Protein AF-A0A7S3CNX5-F1 (afdb_monomer)

Secondary structure (DSSP, 8-state):
-PPTTSTTS-SEEE-TT----TT--TTTT-S--PPEEE-TT---S--PPP---TT---S--PPP---TT----TTTT--S-----------SS------------

InterPro domains:
  IPR001580 Calreticulin/calnexin [PF00262] (35-103)
  IPR001580 Calreticulin/calnexin [PR00626] (13-35)
  IPR001580 Calreticulin/calnexin [PR00626] (51-70)
  IPR001580 Calreticulin/calnexin [PR00626] (84-104)
  IPR001580 Calreticulin/calnexin [PTHR11073] (2-105)
  IPR009033 Calreticulin/ca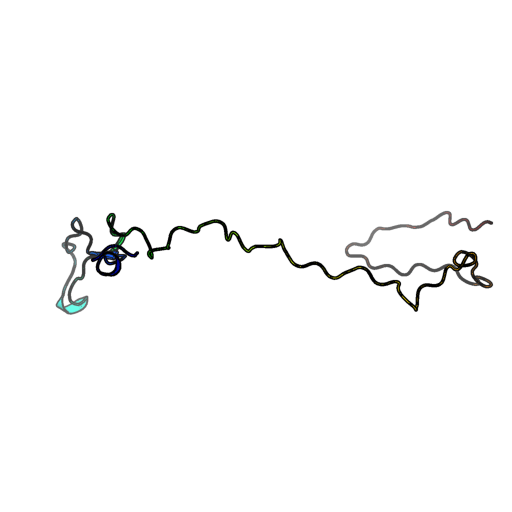lnexin, P domain superfamily [G3DSA:2.10.250.10] (1-88)
  IPR009033 Calreticulin/calnexin, P domain superfamily [SSF63887] (2-84)
  IPR018124 Calreticulin/calnexin, conserved site [PS00805] (13-25)

pLDDT: mean 91.57, std 3.02, range [81.31, 96.5]

Solvent-accessible surface area (backbone atoms only — not comparable to f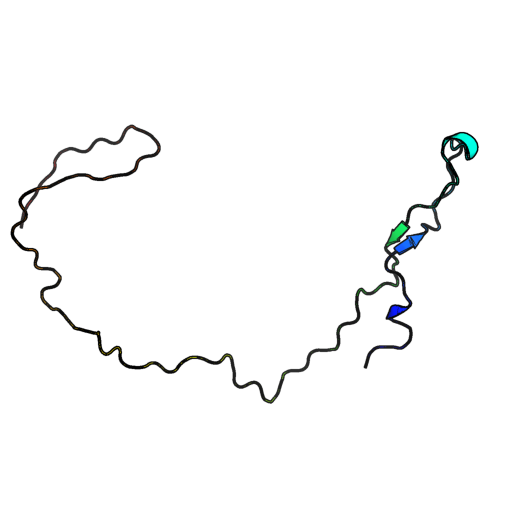ull-atom values): 8040 Å² total; per-residue (Å²): 131,84,67,85,70,62,83,74,49,54,63,56,38,64,37,88,86,59,70,86,61,92,88,65,46,54,89,85,76,39,84,86,74,59,61,73,34,80,29,89,82,39,81,67,83,90,72,80,85,85,70,86,62,90,83,64,84,69,82,90,74,82,81,92,68,87,64,89,85,71,76,90,64,93,56,78,85,66,72,77,92,81,89,80,88,84,89,85,83,88,79,94,70,89,84,88,83,88,79,91,88,81,86,81,136

Sequence (105 aa):
VKPEGYDDIPEQIPDPDASKPEDWDDEDDGEWEAPMIPNPEFKGEWKPKMISNPDFKGIWEAPDIPNPEFEDDPLIYKHDDLAYAAFELWQVKSGTIFDNILVTD

Organism: NCBI:txid1082188

Radius of gyration: 36.85 Å; Cα contacts (8 Å, |Δi|>4): 42; chains: 1; bounding box: 69×46×87 Å

Mean predicted aligned error: 11.88 Å

Nearest PDB structures (foldseek):
  7qpd-assembly1_C  TM=6.046E-01  e=2.100E-06  Homo sapiens
  1hhn-assembly1_A  TM=5.376E-01  e=1.875E-05  Rattus norvegicus
  6eny-assembly1_G  TM=5.433E-01  e=3.299E-05  Homo sapiens
  1k9c-assembly1_A  TM=5.958E-01  e=1.262E-04  Rattus norvegicus

Foldseek 3Di:
DDDPCLVVDDQWDFDPPDDDDPPDDCVVNNDDGGDIDGDPSNPDDDDDDDDPDPPPPDDDDDDDDDDPPDDDDPCPVPDDDDDDDDDDDDDDDDDDDDDDDDDDD

Structure (mmCIF, N/CA/C/O backbone):
data_AF-A0A7S3CNX5-F1
#
_entry.id   AF-A0A7S3CNX5-F1
#
loop_
_atom_site.group_PDB
_atom_site.id
_atom_site.type_symbol
_atom_site.label_atom_id
_atom_site.label_alt_id
_atom_site.label_comp_id
_atom_site.label_asym_id
_atom_site.label_entity_id
_atom_site.label_seq_id
_atom_site.pdbx_PDB_ins_code
_atom_site.Cartn_x
_atom_site.Cartn_y
_atom_site.Cartn_z
_atom_site.occupancy
_atom_site.B_iso_or_equiv
_atom_site.auth_seq_id
_atom_site.auth_comp_id
_atom_site.auth_asym_id
_atom_site.auth_atom_id
_atom_site.pdbx_PDB_model_num
ATOM 1 N N . VAL A 1 1 ? -33.775 -12.579 18.166 1.00 81.31 1 VAL A N 1
ATOM 2 C CA . VAL A 1 1 ? -34.597 -11.591 18.898 1.00 81.31 1 VAL A CA 1
ATOM 3 C C . VAL A 1 1 ? -33.744 -11.026 20.015 1.00 81.31 1 VAL A C 1
ATOM 5 O O . VAL A 1 1 ? -32.976 -11.791 20.596 1.00 81.31 1 VAL A O 1
ATOM 8 N N . LYS A 1 2 ? -33.799 -9.711 20.226 1.00 84.94 2 LYS A N 1
ATOM 9 C CA . LYS A 1 2 ? -33.064 -9.031 21.293 1.00 84.94 2 LYS A CA 1
ATOM 10 C C . LYS A 1 2 ? -33.685 -9.376 22.654 1.00 84.94 2 LYS A C 1
ATOM 12 O O . LYS A 1 2 ? -34.913 -9.414 22.716 1.00 84.94 2 LYS A O 1
ATOM 17 N N . PRO A 1 3 ? -32.894 -9.678 23.698 1.00 86.94 3 PRO A N 1
ATOM 18 C CA . PRO A 1 3 ? -33.432 -9.872 25.040 1.00 86.94 3 PRO A CA 1
ATOM 19 C C . PRO A 1 3 ? -34.117 -8.600 25.549 1.00 86.94 3 PRO A C 1
ATOM 21 O O . PRO A 1 3 ? -33.632 -7.497 25.300 1.00 86.94 3 PRO A O 1
ATOM 24 N N . GLU A 1 4 ? -35.227 -8.764 26.262 1.00 89.12 4 GLU A N 1
ATOM 25 C CA . GLU A 1 4 ? -35.877 -7.674 26.994 1.00 89.12 4 GLU A CA 1
ATOM 26 C C . GLU A 1 4 ? -34.915 -7.122 28.060 1.00 89.12 4 GLU A C 1
ATOM 28 O O . GLU A 1 4 ? -34.171 -7.892 28.671 1.00 89.12 4 GLU A O 1
ATOM 33 N N . GLY A 1 5 ? -34.870 -5.800 28.242 1.00 85.06 5 GLY A N 1
ATOM 34 C CA . GLY A 1 5 ? -33.995 -5.156 29.227 1.00 85.06 5 GLY A CA 1
ATOM 35 C C . GLY A 1 5 ? -32.525 -4.979 28.825 1.00 85.06 5 GLY A C 1
ATOM 36 O O . GLY A 1 5 ? -31.755 -4.417 29.593 1.00 85.06 5 GLY A O 1
ATOM 37 N N . TYR A 1 6 ? -32.097 -5.446 27.643 1.00 85.50 6 TYR A N 1
ATOM 38 C CA . TYR A 1 6 ? -30.682 -5.381 27.240 1.00 85.50 6 TYR A CA 1
ATOM 39 C C . TYR A 1 6 ? -30.183 -3.939 27.023 1.00 85.50 6 TYR A C 1
ATOM 41 O O . TYR A 1 6 ? -29.034 -3.639 27.332 1.00 85.50 6 TYR A O 1
ATOM 49 N N . ASP A 1 7 ? -31.038 -3.059 26.490 1.00 86.38 7 ASP A N 1
ATOM 50 C CA . ASP A 1 7 ? -30.704 -1.641 26.251 1.00 86.38 7 ASP A CA 1
ATOM 51 C C . ASP A 1 7 ? -30.797 -0.773 27.501 1.00 86.38 7 ASP A C 1
ATOM 53 O O . ASP A 1 7 ? -30.290 0.345 27.510 1.00 86.38 7 ASP A O 1
ATOM 57 N N . ASP A 1 8 ? -31.430 -1.289 28.551 1.00 89.94 8 ASP A N 1
ATOM 58 C CA . ASP A 1 8 ? -31.650 -0.548 29.788 1.00 89.94 8 ASP A CA 1
ATOM 59 C C . ASP A 1 8 ? -30.420 -0.608 30.713 1.00 89.94 8 ASP A C 1
ATOM 61 O O . ASP A 1 8 ? -30.390 0.050 31.752 1.00 89.94 8 ASP A O 1
ATOM 65 N N . ILE A 1 9 ? -29.392 -1.388 30.349 1.00 90.12 9 ILE A N 1
ATOM 66 C CA . ILE A 1 9 ? -28.130 -1.491 31.086 1.00 90.12 9 ILE A CA 1
ATOM 67 C C . ILE A 1 9 ? -27.201 -0.353 30.627 1.00 90.12 9 ILE A C 1
ATOM 69 O O . ILE A 1 9 ? -26.741 -0.380 29.483 1.00 90.12 9 ILE A O 1
ATOM 73 N N . PRO A 1 10 ? -26.880 0.633 31.487 1.00 91.38 10 PRO A N 1
ATOM 74 C CA . PRO A 1 10 ? -26.003 1.738 31.115 1.00 91.38 10 PRO A CA 1
ATOM 75 C C . PRO A 1 10 ? -24.554 1.264 30.961 1.00 91.38 10 PRO A C 1
ATOM 77 O O . PRO A 1 10 ? -24.111 0.371 31.683 1.00 91.38 10 PRO A O 1
ATOM 80 N N . GLU A 1 11 ? -23.800 1.894 30.056 1.00 91.44 11 GLU A N 1
ATOM 81 C CA . GLU A 1 11 ? -22.376 1.598 29.821 1.00 91.44 11 GLU A CA 1
ATOM 82 C C . GLU A 1 11 ? -21.496 1.929 31.029 1.00 91.44 11 GLU A C 1
ATOM 84 O O . GLU A 1 11 ? -20.520 1.231 31.312 1.00 91.44 11 GLU A O 1
ATOM 89 N N . GLN A 1 12 ? -21.864 2.978 31.760 1.00 93.19 12 GLN A N 1
ATOM 90 C CA . GLN A 1 12 ? -21.150 3.428 32.942 1.00 93.19 12 GLN A CA 1
ATOM 91 C C . GLN A 1 12 ? -22.110 3.555 34.123 1.00 93.19 12 GLN A C 1
ATOM 93 O O . GLN A 1 12 ? -23.267 3.946 33.960 1.00 93.19 12 GLN A O 1
ATOM 98 N N . ILE A 1 13 ? -21.614 3.237 35.311 1.00 92.12 13 ILE A N 1
ATOM 99 C CA . ILE A 1 13 ? -22.301 3.417 36.592 1.00 92.12 13 ILE A CA 1
ATOM 100 C C . ILE A 1 13 ? -21.408 4.258 37.511 1.00 92.12 13 ILE A C 1
ATOM 102 O O . ILE A 1 13 ? -20.188 4.188 37.364 1.00 92.12 13 ILE A O 1
ATOM 106 N N . PRO A 1 14 ? -21.963 5.049 38.444 1.00 92.88 14 PRO A N 1
ATOM 107 C CA . PRO A 1 14 ? -21.155 5.715 39.462 1.00 92.88 14 PRO A CA 1
ATOM 108 C C . PRO A 1 14 ? -20.340 4.686 40.249 1.00 92.88 14 PRO A C 1
ATOM 110 O O . PRO A 1 14 ? -20.865 3.622 40.587 1.00 92.88 14 PRO A O 1
ATOM 113 N N . ASP A 1 15 ? -19.074 4.992 40.522 1.00 92.50 15 ASP A N 1
ATOM 114 C CA . ASP A 1 15 ? -18.194 4.126 41.302 1.00 92.50 15 ASP A CA 1
ATOM 115 C C . ASP A 1 15 ? -18.761 3.931 42.720 1.00 92.50 15 ASP A C 1
ATOM 117 O O . ASP A 1 15 ? -18.837 4.902 43.479 1.00 92.50 15 ASP A O 1
ATOM 121 N N . PRO A 1 16 ? -19.182 2.708 43.099 1.00 89.75 16 PRO A N 1
ATOM 122 C CA . PRO A 1 16 ? -19.750 2.453 44.418 1.00 89.75 16 PRO A CA 1
ATOM 123 C C . PRO A 1 16 ? -18.712 2.563 45.543 1.00 89.75 16 PRO A C 1
ATOM 125 O O . PRO A 1 16 ? -19.103 2.711 46.701 1.00 89.75 16 PRO A O 1
ATOM 128 N N . ASP A 1 17 ? -17.419 2.484 45.213 1.00 89.69 17 ASP A N 1
ATOM 129 C CA . ASP A 1 17 ? -16.314 2.562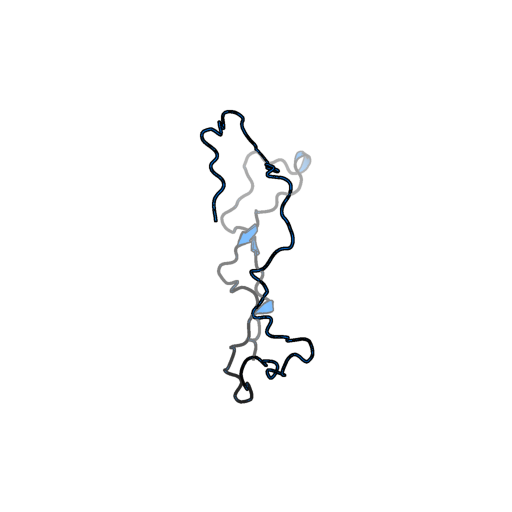 46.167 1.00 89.69 17 ASP A CA 1
ATOM 130 C C . ASP A 1 17 ? -15.748 3.989 46.288 1.00 89.69 17 ASP A C 1
ATOM 132 O O . ASP A 1 17 ? -14.945 4.266 47.184 1.00 89.69 17 ASP A O 1
ATOM 136 N N . ALA A 1 18 ? -16.169 4.918 45.422 1.00 90.81 18 ALA A N 1
ATOM 137 C CA . ALA A 1 18 ? -15.752 6.309 45.505 1.00 90.81 18 ALA A CA 1
ATOM 138 C C . ALA A 1 18 ? -16.538 7.061 46.586 1.00 90.81 18 ALA A C 1
ATOM 140 O O . ALA A 1 18 ? -17.768 7.106 46.593 1.00 90.81 18 ALA A O 1
ATOM 141 N N . SER A 1 19 ? -15.808 7.728 47.475 1.00 90.75 19 SER A N 1
ATOM 142 C CA . SER A 1 19 ? -16.354 8.650 48.467 1.00 90.75 19 SER A CA 1
ATOM 143 C C . SER A 1 19 ? -15.806 10.054 48.250 1.00 90.75 19 SER A C 1
ATOM 145 O O . SER A 1 19 ? -14.655 10.213 47.835 1.00 90.75 19 SER A O 1
ATOM 147 N N . LYS A 1 20 ? -16.603 11.067 48.602 1.00 90.81 20 LYS A N 1
ATOM 148 C CA . LYS A 1 20 ? -16.176 12.467 48.603 1.00 90.81 20 LYS A CA 1
ATOM 149 C C . LYS A 1 20 ? -14.862 12.635 49.397 1.00 90.81 20 LYS A C 1
ATOM 151 O O . LYS A 1 20 ? -14.806 12.169 50.538 1.00 90.81 20 LYS A O 1
ATOM 156 N N . PRO A 1 21 ? -13.815 13.260 48.823 1.00 92.75 21 PRO A N 1
ATOM 157 C CA . PRO A 1 21 ? -12.561 13.521 49.529 1.00 92.75 21 PRO A CA 1
ATOM 158 C C . PRO A 1 21 ? -12.753 14.413 50.763 1.00 92.75 21 PRO A C 1
ATOM 160 O O . PRO A 1 21 ? -13.619 15.284 50.767 1.00 92.75 21 PRO A O 1
ATOM 163 N N . GLU A 1 22 ? -11.912 14.230 51.786 1.00 90.25 22 GLU A N 1
ATOM 164 C CA . GLU A 1 22 ? -11.972 15.024 53.027 1.00 90.25 22 GLU A CA 1
ATOM 165 C C . GLU A 1 22 ? -11.689 16.521 52.799 1.00 90.25 22 GLU A C 1
ATOM 167 O O . GLU A 1 22 ? -12.239 17.354 53.514 1.00 90.25 22 GLU A O 1
ATOM 172 N N . ASP A 1 23 ? -10.887 16.856 51.783 1.00 91.69 23 ASP A N 1
ATOM 173 C CA . ASP A 1 23 ? -10.495 18.231 51.438 1.00 91.69 23 ASP A CA 1
ATOM 174 C C . ASP A 1 23 ? -11.437 18.914 50.415 1.00 91.69 23 ASP A C 1
ATOM 176 O O . ASP A 1 23 ? -11.088 19.967 49.891 1.00 91.69 23 ASP A O 1
ATOM 180 N N . TRP A 1 24 ? -12.595 18.327 50.078 1.00 91.31 24 TRP A N 1
ATOM 1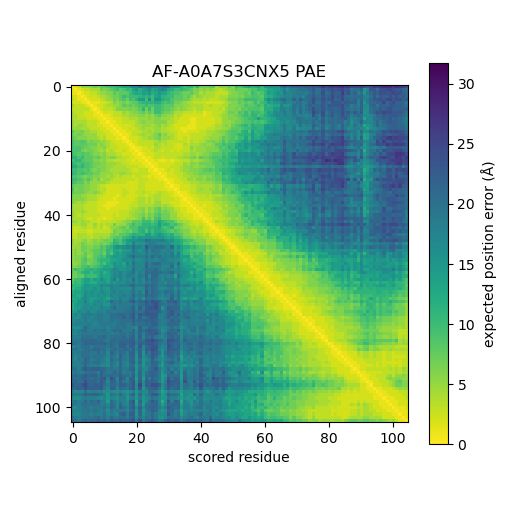81 C CA . TRP A 1 24 ? -13.519 18.888 49.076 1.00 91.31 24 TRP A CA 1
ATOM 182 C C . TRP A 1 24 ? -14.520 19.881 49.680 1.00 91.31 24 TRP A C 1
ATOM 184 O O . TRP A 1 24 ? -15.294 19.511 50.572 1.00 91.31 24 TRP A O 1
ATOM 194 N N . ASP A 1 25 ? -14.598 21.090 49.121 1.00 91.94 25 ASP A N 1
ATOM 195 C CA . ASP A 1 25 ? -15.517 22.145 49.558 1.00 91.94 25 ASP A CA 1
ATOM 196 C C . ASP A 1 25 ? -16.654 22.349 48.538 1.00 91.94 25 ASP A C 1
ATOM 198 O O . ASP A 1 25 ? -16.414 22.757 47.410 1.00 91.94 25 ASP A O 1
ATOM 202 N N . ASP A 1 26 ? -17.914 22.080 48.907 1.00 91.88 26 ASP A N 1
ATOM 203 C CA . ASP A 1 26 ? -19.033 22.226 47.955 1.00 91.88 26 ASP A CA 1
ATOM 204 C C . ASP A 1 26 ? -19.333 23.695 47.595 1.00 91.88 26 ASP A C 1
ATOM 206 O O . ASP A 1 26 ? -19.960 23.947 46.564 1.00 91.88 26 ASP A O 1
ATOM 210 N N . GLU A 1 27 ? -18.916 24.666 48.424 1.00 90.25 27 GLU A N 1
ATOM 211 C CA . GLU A 1 27 ? -19.111 26.095 48.142 1.00 90.25 27 GLU A CA 1
ATOM 212 C C . GLU A 1 27 ? -18.088 26.620 47.119 1.00 90.25 27 GLU A C 1
ATOM 214 O O . GLU A 1 27 ? -18.455 27.427 46.259 1.00 90.25 27 GLU A O 1
ATOM 219 N N . ASP A 1 28 ? -16.843 26.129 47.178 1.00 89.94 28 ASP A N 1
ATOM 220 C CA . ASP A 1 28 ? -15.736 26.556 46.309 1.00 89.94 28 ASP A CA 1
ATOM 221 C C . ASP A 1 28 ? -15.525 25.631 45.082 1.00 89.94 28 ASP A C 1
ATOM 223 O O . ASP A 1 28 ? -15.240 26.129 43.988 1.00 89.94 28 ASP A O 1
ATOM 227 N N . ASP A 1 29 ? -15.708 24.308 45.221 1.00 89.25 29 ASP A N 1
ATOM 228 C CA . ASP A 1 29 ? -15.494 23.287 44.173 1.00 89.25 29 ASP A CA 1
ATOM 229 C C . ASP A 1 29 ? -16.800 22.781 43.512 1.00 89.25 29 ASP A C 1
ATOM 231 O O . ASP A 1 29 ? -16.758 22.164 42.442 1.00 89.25 29 ASP A O 1
ATOM 235 N N . GLY A 1 30 ? -17.966 23.066 44.110 1.00 91.50 30 GLY A N 1
ATOM 236 C CA . GLY A 1 30 ? -19.289 22.605 43.659 1.00 91.50 30 GLY A CA 1
ATOM 237 C C . GLY A 1 30 ? -19.709 21.237 44.223 1.00 91.50 30 GLY A C 1
ATOM 238 O O . GLY A 1 30 ? -18.940 20.576 44.918 1.00 91.50 30 GLY A O 1
ATOM 239 N N . GLU A 1 31 ? -20.943 20.795 43.934 1.00 91.94 31 GLU A N 1
ATOM 240 C CA . GLU A 1 31 ? -21.447 19.496 44.415 1.00 91.94 31 GLU A CA 1
ATOM 241 C C . GLU A 1 31 ? -20.586 18.340 43.887 1.00 91.94 31 GLU A C 1
ATOM 243 O O . GLU A 1 31 ? -20.397 18.179 42.680 1.00 91.94 31 GLU A O 1
ATOM 248 N N . TRP A 1 32 ? -20.063 17.523 44.804 1.00 91.19 32 TRP A N 1
ATOM 249 C CA . TRP A 1 32 ? -19.255 16.365 44.435 1.00 91.19 32 TRP A CA 1
ATOM 250 C C . TRP A 1 32 ? -20.091 15.273 43.750 1.00 91.19 32 TRP A C 1
ATOM 252 O O . TRP A 1 32 ? -21.075 14.781 44.308 1.00 91.19 32 TRP A O 1
ATOM 262 N N . GLU A 1 33 ? -19.630 14.818 42.584 1.00 89.69 33 GLU A N 1
ATOM 263 C CA . GLU A 1 33 ? -20.176 13.666 41.865 1.00 89.69 33 GLU A CA 1
ATOM 264 C C . GLU A 1 33 ? -19.147 12.527 41.826 1.00 89.69 33 GLU A C 1
ATOM 266 O O . GLU A 1 33 ? -17.962 12.739 41.546 1.00 89.69 33 GLU A O 1
ATOM 271 N N . ALA A 1 34 ? -19.595 11.298 42.093 1.00 91.50 34 ALA A N 1
ATOM 272 C CA . ALA A 1 34 ? -18.731 10.126 42.013 1.00 91.50 34 ALA A CA 1
ATOM 273 C C . ALA A 1 34 ? -18.249 9.899 40.565 1.00 91.50 34 ALA A C 1
ATOM 275 O O . ALA A 1 34 ? -19.039 10.036 39.626 1.00 91.50 34 ALA A O 1
ATOM 276 N N . PRO A 1 35 ? -16.978 9.508 40.357 1.00 92.06 35 PRO A N 1
ATOM 277 C CA . PRO A 1 35 ? -16.487 9.162 39.033 1.00 92.06 35 PRO A CA 1
ATOM 278 C C . PRO A 1 35 ? -17.288 7.991 38.453 1.00 92.06 35 PRO A C 1
ATOM 280 O O . PRO A 1 35 ? -17.659 7.052 39.154 1.00 92.06 35 PRO A O 1
ATOM 283 N N . MET A 1 36 ? -17.544 8.039 37.150 1.00 93.94 36 MET A N 1
ATOM 284 C CA . MET A 1 36 ? -18.239 6.971 36.436 1.00 93.94 36 MET A CA 1
ATOM 285 C C . MET A 1 36 ? -17.254 5.850 36.076 1.00 93.94 36 MET A C 1
ATOM 287 O O . MET A 1 36 ? -16.194 6.110 35.503 1.00 93.94 36 MET A O 1
ATOM 291 N N . ILE A 1 37 ? -17.607 4.600 36.376 1.00 93.56 37 ILE A N 1
ATOM 292 C CA . ILE A 1 37 ? -16.832 3.397 36.042 1.00 93.56 37 ILE A CA 1
ATOM 293 C C . ILE A 1 37 ? -17.571 2.523 35.021 1.00 93.56 37 ILE A C 1
ATOM 295 O O . ILE A 1 37 ? -18.804 2.561 34.955 1.00 93.56 37 ILE A O 1
ATOM 299 N N . PRO A 1 38 ? -16.855 1.704 34.225 1.00 94.31 38 PRO A N 1
ATOM 300 C CA . PRO A 1 38 ? -17.487 0.753 33.317 1.00 94.31 38 PRO A CA 1
ATOM 301 C C . PRO A 1 38 ? -18.408 -0.210 34.072 1.00 94.31 38 PRO A C 1
ATOM 303 O O . PRO A 1 38 ? -17.983 -0.859 35.027 1.00 94.31 38 PRO A O 1
ATOM 306 N N . ASN A 1 39 ? -19.658 -0.330 33.625 1.00 91.81 39 ASN A N 1
ATOM 307 C CA . ASN A 1 39 ? -20.627 -1.243 34.216 1.00 91.81 39 ASN A CA 1
ATOM 308 C C . ASN A 1 39 ? -20.289 -2.703 33.847 1.00 91.81 39 ASN A C 1
ATOM 310 O O . ASN A 1 39 ? -20.362 -3.050 32.666 1.00 91.81 39 ASN A O 1
ATOM 314 N N . PRO A 1 40 ? -19.988 -3.593 34.813 1.00 90.50 40 PRO A N 1
ATOM 315 C CA . PRO A 1 40 ? -19.673 -4.997 34.532 1.00 90.50 40 PRO A CA 1
ATOM 316 C C . PRO A 1 40 ? -20.801 -5.768 33.827 1.00 90.50 40 PRO A C 1
ATOM 318 O O . PRO A 1 40 ? -20.540 -6.749 33.129 1.00 90.50 40 PRO A O 1
ATOM 321 N N . GLU A 1 41 ? -22.052 -5.328 33.992 1.00 88.00 41 GLU A N 1
ATOM 322 C CA . GLU A 1 41 ? -23.224 -5.937 33.355 1.00 88.00 41 GLU A CA 1
ATOM 323 C C . GLU A 1 41 ? -23.446 -5.450 31.916 1.00 88.00 41 GLU A C 1
ATOM 325 O O . GLU A 1 41 ? -24.199 -6.076 31.161 1.00 88.00 41 GLU A O 1
ATOM 330 N N . PHE A 1 42 ? -22.787 -4.361 31.501 1.00 90.25 42 PHE A N 1
ATOM 331 C CA . PHE A 1 42 ? -22.893 -3.847 30.143 1.00 90.25 42 PHE A CA 1
ATOM 332 C C . PHE A 1 42 ? -22.111 -4.733 29.172 1.00 90.25 42 PHE A C 1
ATOM 334 O O . PHE A 1 42 ? -20.883 -4.778 29.159 1.00 90.25 42 PHE A O 1
ATOM 341 N N . LYS A 1 43 ? -22.840 -5.443 28.310 1.00 86.56 43 LYS A N 1
ATOM 342 C CA . LYS A 1 43 ? -22.270 -6.397 27.341 1.00 86.56 43 LYS A CA 1
ATOM 343 C C . LYS A 1 43 ? -22.008 -5.771 25.965 1.00 86.56 43 LYS A C 1
ATOM 345 O O . LYS A 1 43 ? -21.839 -6.497 24.985 1.00 86.56 43 LYS A O 1
ATOM 350 N N . GLY A 1 44 ? -21.970 -4.437 25.891 1.00 86.56 44 GLY A N 1
ATOM 351 C CA . GLY A 1 44 ? -21.924 -3.684 24.637 1.00 86.56 44 GLY A CA 1
ATOM 352 C C . GLY A 1 44 ? -23.250 -3.741 23.885 1.00 86.56 44 GLY A C 1
ATOM 353 O O . GLY A 1 44 ? -24.161 -4.463 24.279 1.00 86.56 44 GLY A O 1
ATOM 354 N N . GLU A 1 45 ? -23.366 -3.017 22.774 1.00 86.44 45 GLU A N 1
ATOM 355 C CA . GLU A 1 45 ? -24.577 -3.034 21.948 1.00 86.44 45 GLU A CA 1
ATOM 356 C C . GLU A 1 45 ? -24.954 -4.455 21.503 1.00 86.44 45 GLU A C 1
ATOM 358 O O . GLU A 1 45 ? -24.115 -5.238 21.043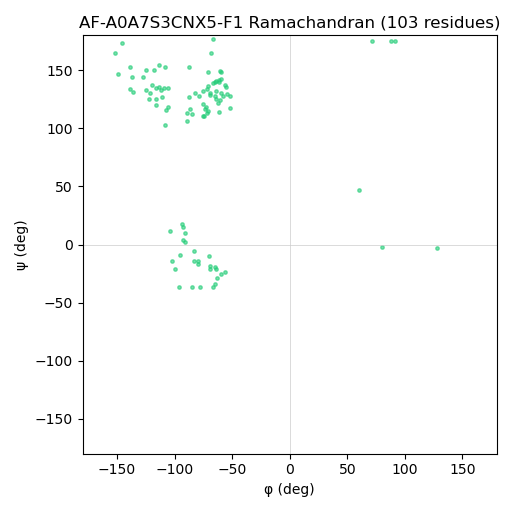 1.00 86.44 45 GLU A O 1
ATOM 363 N N . TRP A 1 46 ? -26.242 -4.794 21.601 1.00 87.38 46 TRP A N 1
ATOM 364 C CA . TRP A 1 46 ? -26.713 -6.108 21.180 1.00 87.38 46 TRP A CA 1
ATOM 365 C C . TRP A 1 46 ? -26.509 -6.294 19.678 1.00 87.38 46 TRP A C 1
ATOM 367 O O . TRP A 1 46 ? -27.043 -5.532 18.870 1.00 87.38 46 TRP A O 1
ATOM 377 N N . LYS A 1 47 ? -25.822 -7.373 19.297 1.00 84.62 47 LYS A N 1
ATOM 378 C CA . LYS A 1 47 ? -25.682 -7.781 17.897 1.00 84.62 47 LYS A CA 1
ATOM 379 C C . LYS A 1 47 ? -26.453 -9.081 17.656 1.00 84.62 47 LYS A C 1
ATOM 381 O O . LYS A 1 47 ? -26.247 -10.055 18.388 1.00 84.62 47 LYS A O 1
ATOM 386 N N . PRO A 1 48 ? -27.346 -9.139 16.649 1.00 86.44 48 PRO A N 1
ATOM 387 C CA . PRO A 1 48 ? -28.008 -10.384 16.287 1.00 86.44 48 PRO A CA 1
ATOM 388 C C . PRO A 1 48 ? -26.972 -11.436 15.881 1.00 86.44 48 PRO A C 1
ATOM 390 O O . PRO A 1 48 ? -25.939 -11.117 15.291 1.00 86.44 48 PRO A O 1
ATOM 393 N N . LYS A 1 49 ? -27.266 -12.712 16.150 1.00 85.50 49 LYS A N 1
AT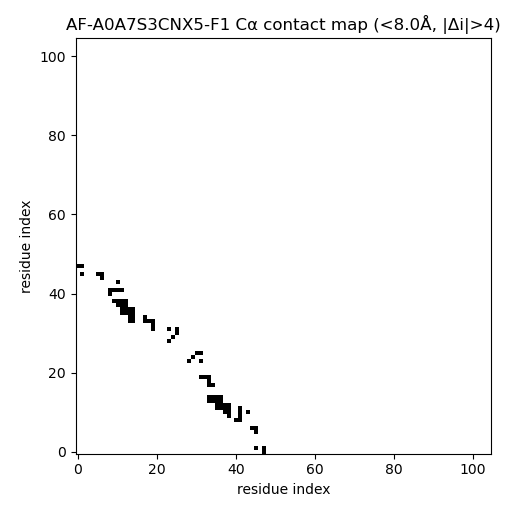OM 394 C CA . LYS A 1 49 ? -26.443 -13.812 15.637 1.00 85.50 49 LYS A CA 1
ATOM 395 C C . LYS A 1 49 ? -26.495 -13.794 14.113 1.00 85.50 49 LYS A C 1
ATOM 397 O O . LYS A 1 49 ? -27.575 -13.901 13.534 1.00 85.50 49 LYS A O 1
ATOM 402 N N . MET A 1 50 ? -25.333 -13.681 13.484 1.00 88.88 50 MET A N 1
ATOM 403 C CA . MET A 1 50 ? -25.221 -13.843 12.042 1.00 88.88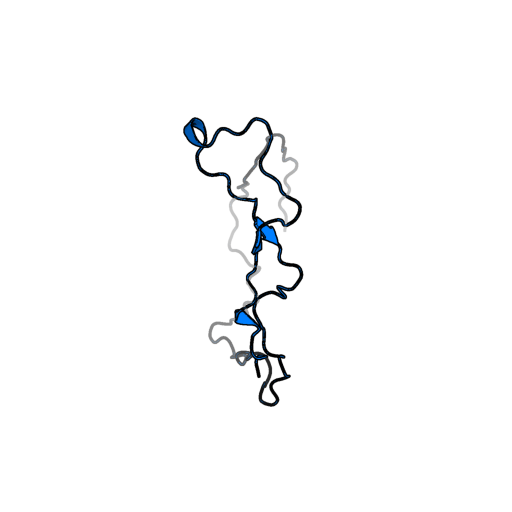 50 MET A CA 1
ATOM 404 C C . MET A 1 50 ? -25.395 -15.320 11.690 1.00 88.88 50 MET A C 1
ATOM 406 O O . MET A 1 50 ? -24.808 -16.193 12.328 1.00 88.88 50 MET A O 1
ATOM 410 N N . ILE A 1 51 ? -26.215 -15.588 10.679 1.00 87.19 51 ILE A N 1
ATOM 411 C CA . ILE A 1 51 ? -26.343 -16.903 10.050 1.00 87.19 51 ILE A CA 1
ATOM 412 C C . ILE A 1 51 ? -25.705 -16.836 8.667 1.00 87.19 51 ILE A C 1
ATOM 414 O O . ILE A 1 51 ? -25.661 -15.765 8.056 1.00 87.19 51 ILE A O 1
ATOM 418 N N . SER A 1 52 ? -25.207 -17.964 8.163 1.00 89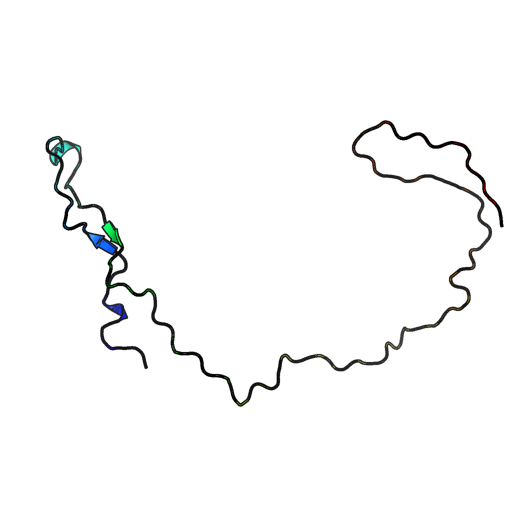.06 52 SER A N 1
ATOM 419 C CA . SER A 1 52 ? -24.818 -18.040 6.758 1.00 89.06 52 SER A CA 1
ATOM 420 C C . SER A 1 52 ? -26.043 -17.749 5.894 1.00 89.06 52 SER A C 1
ATOM 422 O O . SER A 1 52 ? -27.114 -18.313 6.115 1.00 89.06 52 SER A O 1
ATOM 424 N N . ASN A 1 53 ? -25.897 -16.843 4.927 1.00 91.31 53 ASN A N 1
ATOM 425 C CA . ASN A 1 53 ? -26.953 -16.567 3.964 1.00 91.31 53 ASN A CA 1
ATOM 426 C C . ASN A 1 53 ? -26.997 -17.723 2.941 1.00 91.31 53 ASN A C 1
ATOM 428 O O . ASN A 1 53 ? -26.053 -17.834 2.155 1.00 91.31 53 ASN A O 1
ATOM 432 N N . PRO A 1 54 ? -28.043 -18.575 2.930 1.00 93.31 54 PRO A N 1
ATOM 433 C CA . PRO A 1 54 ? -28.142 -19.693 1.988 1.00 93.31 54 PRO A CA 1
ATOM 434 C C . PRO A 1 54 ? -28.243 -19.234 0.526 1.00 93.31 54 PRO A C 1
ATOM 436 O O . PRO A 1 54 ? -27.898 -19.995 -0.372 1.00 93.31 54 PRO A O 1
ATOM 439 N N . ASP A 1 55 ? -28.654 -17.986 0.288 1.00 93.81 55 ASP A N 1
ATOM 440 C CA . ASP A 1 55 ? -28.758 -17.387 -1.042 1.00 93.81 55 ASP A CA 1
ATOM 441 C C . ASP A 1 55 ? -27.472 -16.657 -1.476 1.00 93.81 55 ASP A C 1
ATOM 443 O O . ASP A 1 55 ? -27.434 -16.054 -2.552 1.00 93.81 55 ASP A O 1
ATOM 447 N N . PHE A 1 56 ? -26.406 -16.670 -0.663 1.00 94.00 56 PHE A N 1
ATOM 448 C CA . PHE A 1 56 ? -25.136 -16.043 -1.028 1.00 94.00 56 PHE A CA 1
ATOM 449 C C . PHE A 1 56 ? -24.439 -16.838 -2.135 1.00 94.00 56 PHE A C 1
ATOM 451 O O . PHE A 1 56 ? -24.008 -17.970 -1.935 1.00 94.00 56 PHE A O 1
ATOM 458 N N . LYS A 1 57 ? -24.293 -16.218 -3.309 1.00 91.94 57 LYS A N 1
ATOM 459 C CA . LYS A 1 57 ? -23.700 -16.837 -4.507 1.00 91.94 57 LYS A CA 1
ATOM 460 C C . LYS A 1 57 ? -22.194 -16.583 -4.655 1.00 91.94 57 LYS A C 1
ATOM 462 O O . LYS A 1 57 ? -21.653 -16.801 -5.732 1.00 91.94 57 LYS A O 1
ATOM 467 N N . GLY A 1 58 ? -21.530 -16.130 -3.592 1.00 91.56 58 GLY A N 1
ATOM 468 C CA . GLY A 1 58 ? -20.159 -15.627 -3.650 1.00 91.56 58 GLY A CA 1
ATOM 469 C C . GLY A 1 58 ? -20.102 -14.120 -3.896 1.00 91.56 58 GLY A C 1
ATOM 470 O O . GLY A 1 58 ? -21.126 -13.457 -4.083 1.00 91.56 58 GLY A O 1
ATOM 471 N N . ILE A 1 59 ? -18.889 -13.573 -3.852 1.00 93.50 59 ILE A N 1
ATOM 472 C CA . ILE A 1 59 ? -18.642 -12.196 -4.280 1.00 93.50 59 ILE A CA 1
ATOM 473 C C . ILE A 1 59 ? -18.830 -12.178 -5.795 1.00 93.50 59 ILE A C 1
ATOM 475 O O . ILE A 1 59 ? -18.322 -13.050 -6.494 1.00 93.50 59 ILE A O 1
ATOM 479 N N . TRP A 1 60 ? -19.616 -11.229 -6.294 1.00 94.50 60 TRP A N 1
ATOM 480 C CA . TRP A 1 60 ? -19.786 -11.081 -7.731 1.00 94.50 60 TRP A CA 1
ATOM 481 C C . TRP A 1 60 ? -18.448 -10.700 -8.375 1.00 94.50 60 TRP A C 1
ATOM 483 O O . TRP A 1 60 ? -17.790 -9.767 -7.916 1.00 94.50 60 TRP A O 1
ATOM 493 N N . GLU A 1 61 ? -18.089 -11.392 -9.450 1.00 93.50 61 GLU A N 1
ATOM 494 C CA . GLU A 1 61 ? -16.941 -11.078 -10.296 1.00 93.50 61 GLU A CA 1
ATOM 495 C C . GLU A 1 61 ? -17.442 -10.795 -11.713 1.00 93.50 61 GLU A C 1
ATOM 497 O O . GLU A 1 61 ? -18.348 -11.469 -12.219 1.00 93.50 61 GLU A O 1
ATOM 502 N N . ALA A 1 62 ? -16.884 -9.758 -12.337 1.00 93.62 62 ALA A N 1
ATOM 503 C CA . ALA A 1 62 ? -17.203 -9.435 -13.718 1.00 93.62 62 ALA A CA 1
ATOM 504 C C . ALA A 1 62 ? -16.683 -10.556 -14.635 1.00 93.62 62 ALA A C 1
ATOM 506 O O . ALA A 1 62 ? -15.572 -11.036 -14.416 1.00 93.62 62 ALA A O 1
ATOM 507 N N . PRO A 1 63 ? -17.445 -10.976 -15.659 1.00 93.44 63 PRO A N 1
ATOM 508 C CA . PRO A 1 63 ? -16.926 -11.910 -16.644 1.00 93.44 63 PRO A CA 1
ATOM 509 C C . PRO A 1 63 ? -15.784 -11.258 -17.425 1.00 93.44 63 PRO A C 1
ATOM 511 O O . PRO A 1 63 ? -15.885 -10.092 -17.814 1.00 93.44 63 PRO A O 1
ATOM 514 N N . ASP A 1 64 ? -14.739 -12.029 -17.707 1.00 94.38 64 ASP A N 1
ATOM 515 C CA . ASP A 1 64 ? -13.675 -11.586 -18.599 1.00 94.38 64 ASP A CA 1
ATOM 516 C C . ASP A 1 64 ? -14.230 -11.397 -20.017 1.00 94.38 64 ASP A C 1
ATOM 518 O O . ASP A 1 64 ? -14.877 -12.283 -20.586 1.00 94.38 64 ASP A O 1
ATOM 522 N N . ILE A 1 65 ? -13.977 -10.224 -20.593 1.00 94.06 65 ILE A N 1
ATOM 523 C CA . ILE A 1 65 ? -14.337 -9.879 -21.969 1.00 94.06 65 ILE A CA 1
ATOM 524 C C . ILE A 1 65 ? -13.029 -9.646 -22.734 1.00 94.06 65 ILE A C 1
ATOM 526 O O . ILE A 1 65 ? -12.153 -8.953 -22.211 1.00 94.06 65 ILE A O 1
ATOM 530 N N . PRO A 1 66 ? -12.868 -10.189 -23.958 1.00 95.50 66 PRO A N 1
ATOM 531 C CA . PRO A 1 66 ? -11.699 -9.901 -24.780 1.00 95.50 66 PRO A CA 1
ATOM 532 C C . PRO A 1 66 ? -11.517 -8.392 -24.967 1.00 95.50 66 PRO A C 1
ATOM 534 O O . PRO A 1 66 ? -12.462 -7.703 -25.350 1.00 95.50 66 PRO A O 1
ATOM 537 N N . ASN A 1 67 ? -10.311 -7.885 -24.703 1.00 95.75 67 ASN A N 1
ATOM 538 C CA . ASN A 1 67 ? -9.994 -6.476 -24.907 1.00 95.75 67 ASN A CA 1
ATOM 539 C C . ASN A 1 67 ? -9.903 -6.183 -26.419 1.00 95.75 67 ASN A C 1
ATOM 541 O O . ASN A 1 67 ? -8.978 -6.693 -27.052 1.00 95.75 67 ASN A O 1
ATOM 545 N N . PRO A 1 68 ? -10.816 -5.383 -27.008 1.00 95.56 68 PRO A N 1
ATOM 546 C CA . PRO A 1 68 ? -10.774 -5.068 -28.437 1.00 95.56 68 PRO A CA 1
ATOM 547 C C . PRO A 1 68 ? -9.537 -4.251 -28.842 1.00 95.56 68 PRO A C 1
ATOM 549 O O . PRO A 1 68 ? -9.185 -4.258 -30.013 1.00 95.56 68 PRO A O 1
ATOM 552 N N . GLU A 1 69 ? -8.872 -3.598 -27.885 1.00 95.81 69 GLU A N 1
ATOM 553 C CA . GLU A 1 69 ? -7.652 -2.805 -28.095 1.00 95.81 69 GLU A CA 1
ATOM 554 C C . GLU A 1 69 ? -6.365 -3.623 -27.880 1.00 95.81 69 GLU A C 1
ATOM 556 O O . GLU A 1 69 ? -5.270 -3.066 -27.854 1.00 95.81 69 GLU A O 1
ATOM 561 N N . PHE A 1 70 ? -6.465 -4.934 -27.625 1.00 94.25 70 PHE A N 1
ATOM 562 C CA . PHE A 1 70 ? -5.273 -5.765 -27.487 1.00 94.25 70 PHE A CA 1
ATOM 563 C C . PHE A 1 70 ? -4.653 -6.031 -28.860 1.00 94.25 70 PHE A C 1
ATOM 565 O O . PHE A 1 70 ? -5.272 -6.662 -29.717 1.00 94.25 70 PHE A O 1
ATOM 572 N N . GLU A 1 71 ? -3.400 -5.622 -29.021 1.00 93.38 71 GLU A N 1
ATOM 573 C CA . GLU A 1 71 ? -2.577 -5.920 -30.186 1.00 93.38 71 GLU A CA 1
ATOM 574 C C . GLU A 1 71 ? -1.275 -6.582 -29.725 1.00 93.38 71 GLU A C 1
ATOM 576 O O . GLU A 1 71 ? -0.633 -6.126 -28.777 1.00 93.38 71 GLU A O 1
ATOM 581 N N . ASP A 1 72 ? -0.900 -7.679 -30.384 1.00 93.38 72 ASP A N 1
ATOM 582 C CA . ASP A 1 72 ? 0.393 -8.330 -30.177 1.00 93.38 72 ASP A CA 1
ATOM 583 C C . ASP A 1 72 ? 1.414 -7.711 -31.138 1.00 93.38 72 ASP A C 1
ATOM 585 O O . ASP A 1 72 ? 1.282 -7.846 -32.358 1.00 93.38 72 ASP A O 1
ATOM 589 N N . ASP A 1 73 ? 2.408 -7.008 -30.593 1.00 93.69 73 ASP A N 1
ATOM 590 C CA . ASP A 1 73 ? 3.467 -6.367 -31.372 1.00 93.69 73 ASP A CA 1
ATOM 591 C C . ASP A 1 73 ? 4.802 -7.109 -31.182 1.00 93.69 73 ASP A C 1
ATOM 593 O O . ASP A 1 73 ? 5.492 -6.917 -30.171 1.00 93.69 73 ASP A O 1
ATOM 597 N N . PRO A 1 74 ? 5.227 -7.929 -32.164 1.00 94.19 74 PRO A N 1
ATOM 598 C CA . PRO A 1 74 ? 6.489 -8.652 -32.082 1.00 94.19 74 PRO A CA 1
ATOM 599 C C . PRO A 1 74 ? 7.711 -7.732 -32.197 1.00 94.19 74 PRO A C 1
ATOM 601 O O . PRO A 1 74 ? 8.826 -8.198 -31.982 1.00 94.19 74 PRO A O 1
ATOM 604 N N . LEU A 1 75 ? 7.540 -6.456 -32.557 1.00 94.81 75 LEU A N 1
ATOM 605 C CA . LEU A 1 75 ? 8.607 -5.472 -32.731 1.00 94.81 75 LEU A CA 1
ATOM 606 C C . LEU A 1 75 ? 8.702 -4.482 -31.570 1.00 94.81 75 LEU A C 1
ATOM 608 O O . LEU A 1 75 ? 9.469 -3.530 -31.670 1.00 94.81 75 LEU A O 1
ATOM 612 N N . ILE A 1 76 ? 8.025 -4.726 -30.445 1.00 93.81 76 ILE A N 1
ATOM 613 C CA . ILE A 1 76 ? 8.072 -3.838 -29.271 1.00 93.81 76 ILE A CA 1
ATOM 614 C C . ILE A 1 76 ? 9.498 -3.583 -28.738 1.00 93.81 76 ILE A C 1
ATOM 616 O O . ILE A 1 76 ? 9.755 -2.570 -28.095 1.00 93.81 76 ILE A O 1
ATOM 620 N N . TYR A 1 77 ? 10.443 -4.487 -29.020 1.00 90.12 77 TYR A N 1
ATOM 621 C CA . TYR A 1 77 ? 11.860 -4.350 -28.661 1.00 90.12 77 TYR A CA 1
ATOM 622 C C . TYR A 1 77 ? 12.656 -3.443 -29.614 1.00 90.12 77 TYR A C 1
ATOM 624 O O . TYR A 1 77 ? 13.789 -3.063 -29.317 1.00 90.12 77 TYR A O 1
ATOM 632 N N . LYS A 1 78 ? 12.118 -3.171 -30.805 1.00 94.25 78 LYS A N 1
ATOM 633 C CA . LYS A 1 78 ? 12.809 -2.457 -31.870 1.00 94.25 78 LYS A CA 1
ATOM 634 C C . LYS A 1 78 ? 12.564 -0.964 -31.703 1.00 94.25 78 LYS A C 1
ATOM 636 O O . LYS A 1 78 ? 11.496 -0.455 -32.023 1.00 94.25 78 LYS A O 1
ATOM 641 N N . HIS A 1 79 ? 13.593 -0.264 -31.254 1.00 90.38 79 HIS A N 1
ATOM 642 C CA . HIS A 1 79 ? 13.619 1.191 -31.278 1.00 90.38 79 HIS A CA 1
ATOM 643 C C . HIS A 1 79 ? 14.161 1.701 -32.619 1.00 90.38 79 HIS A C 1
ATOM 645 O O . HIS A 1 79 ? 14.941 1.016 -33.287 1.00 90.38 79 HIS A O 1
ATOM 651 N N . ASP A 1 80 ? 13.745 2.908 -33.002 1.00 90.88 80 ASP A N 1
ATOM 652 C CA . ASP A 1 80 ? 14.419 3.676 -34.050 1.00 90.88 80 ASP A CA 1
ATOM 653 C C . ASP A 1 80 ? 15.832 4.089 -33.589 1.00 90.88 80 ASP A C 1
ATOM 655 O O . ASP A 1 80 ? 16.237 3.831 -32.451 1.00 90.88 80 ASP A O 1
ATOM 659 N N . ASP A 1 81 ? 16.591 4.742 -34.469 1.00 91.62 81 ASP A N 1
ATOM 660 C CA . ASP A 1 81 ? 17.981 5.125 -34.213 1.00 91.62 81 ASP A CA 1
ATOM 661 C C . ASP A 1 81 ? 18.149 5.903 -32.890 1.00 91.62 81 ASP A C 1
ATOM 663 O O . ASP A 1 81 ? 17.643 7.015 -32.709 1.00 91.62 81 ASP A O 1
ATOM 667 N N . LEU A 1 82 ? 18.913 5.324 -31.959 1.00 91.62 82 LEU A N 1
ATOM 668 C CA . LEU A 1 82 ? 19.227 5.927 -30.665 1.00 91.62 82 LEU A CA 1
ATOM 669 C C . LEU A 1 82 ? 20.459 6.836 -30.788 1.00 91.62 82 LEU A C 1
ATOM 671 O O . LEU A 1 82 ? 21.562 6.372 -31.067 1.00 91.62 82 LEU A O 1
ATOM 675 N N . ALA A 1 83 ? 20.283 8.138 -30.550 1.00 91.75 83 ALA A N 1
ATOM 676 C CA . ALA A 1 83 ? 21.351 9.136 -30.702 1.00 91.75 83 ALA A CA 1
ATOM 677 C C . ALA A 1 83 ? 22.041 9.543 -29.385 1.00 91.75 83 ALA A C 1
ATOM 679 O O . ALA A 1 83 ? 23.155 10.066 -29.408 1.00 91.75 83 ALA A O 1
ATOM 680 N N . TYR A 1 84 ? 21.387 9.337 -28.239 1.00 93.62 84 TYR A N 1
ATOM 681 C CA . TYR A 1 84 ? 21.841 9.851 -26.947 1.00 93.62 84 TYR A CA 1
ATOM 682 C C . TYR A 1 84 ? 21.695 8.805 -25.842 1.00 93.62 84 TYR A C 1
ATOM 684 O O . TYR A 1 84 ? 20.707 8.078 -25.795 1.00 93.62 84 TYR A O 1
ATOM 692 N N . ALA A 1 85 ? 22.650 8.799 -24.912 1.00 92.69 85 ALA A N 1
ATOM 693 C CA . ALA A 1 85 ? 22.558 8.104 -23.634 1.00 92.69 85 ALA A CA 1
ATOM 694 C C . ALA A 1 85 ? 22.600 9.152 -22.514 1.00 92.69 85 ALA A C 1
ATOM 696 O O . ALA A 1 85 ? 23.515 9.978 -22.474 1.00 92.69 85 ALA A O 1
ATOM 697 N N . ALA A 1 86 ? 21.601 9.152 -21.633 1.00 94.38 86 ALA A N 1
ATOM 698 C CA . ALA A 1 86 ? 21.453 10.152 -20.582 1.00 94.38 86 ALA A CA 1
ATOM 699 C C . ALA A 1 86 ? 21.007 9.513 -19.265 1.00 94.38 86 ALA A C 1
ATOM 701 O O . ALA A 1 86 ? 20.330 8.487 -19.256 1.00 94.38 86 ALA A O 1
ATOM 702 N N . PHE A 1 87 ? 21.364 10.162 -18.158 1.00 93.62 87 PHE A N 1
ATOM 703 C CA . PHE A 1 87 ? 20.881 9.819 -16.826 1.00 93.62 87 PHE A CA 1
ATOM 704 C C . PHE A 1 87 ? 19.866 10.871 -16.385 1.00 93.62 87 PHE A C 1
ATOM 706 O O . PHE A 1 87 ? 20.211 12.043 -16.238 1.00 93.62 87 PHE A O 1
ATOM 713 N N . GLU A 1 88 ? 18.631 10.442 -16.152 1.00 94.81 88 GLU A N 1
ATOM 714 C CA . GLU A 1 88 ? 17.616 11.203 -15.424 1.00 94.81 88 GLU A CA 1
ATOM 715 C C . GLU A 1 88 ? 17.300 10.400 -14.162 1.00 94.81 88 GLU A C 1
ATOM 717 O O . GLU A 1 88 ? 17.013 9.205 -14.240 1.00 94.81 88 GLU A O 1
ATOM 722 N N . LEU A 1 89 ? 17.523 11.004 -12.996 1.00 93.38 89 LEU A N 1
ATOM 723 C CA . LEU A 1 89 ? 17.496 10.314 -11.712 1.00 93.38 89 LEU A CA 1
ATOM 724 C C . LEU A 1 89 ? 17.037 11.274 -10.617 1.00 93.38 89 LEU A C 1
ATOM 726 O O . LEU A 1 89 ? 17.419 12.446 -10.592 1.00 93.38 89 LEU A O 1
ATOM 730 N N . TRP A 1 90 ? 16.327 10.731 -9.631 1.00 94.44 90 TRP A N 1
ATOM 731 C CA . TRP A 1 90 ? 16.035 11.417 -8.378 1.00 94.44 90 TRP A CA 1
ATOM 732 C C . TRP A 1 90 ? 16.890 10.857 -7.234 1.00 94.44 90 TRP A C 1
ATOM 734 O O . TRP A 1 90 ? 17.012 9.641 -7.079 1.00 94.44 90 TRP A O 1
ATOM 744 N N . GLN A 1 91 ? 17.474 11.732 -6.406 1.00 94.38 91 GLN A N 1
ATOM 745 C CA . GLN A 1 91 ? 18.388 11.333 -5.331 1.00 94.38 91 GLN A CA 1
ATOM 746 C C . GLN A 1 91 ? 18.153 12.124 -4.033 1.00 94.38 91 GLN A C 1
ATOM 748 O O . GLN A 1 91 ? 18.075 13.348 -4.045 1.00 94.38 91 GLN A O 1
ATOM 753 N N . VAL A 1 92 ? 18.102 11.417 -2.892 1.00 93.94 92 VAL A N 1
ATOM 754 C CA . VAL A 1 92 ? 17.939 12.023 -1.546 1.00 93.94 92 VAL A CA 1
ATOM 755 C C . VAL A 1 92 ? 19.266 12.483 -0.943 1.00 93.94 92 VAL A C 1
ATOM 757 O O . VAL A 1 92 ? 19.321 13.477 -0.224 1.00 93.94 92 VAL A O 1
ATOM 760 N N . LYS A 1 93 ? 20.342 11.728 -1.175 1.00 91.00 93 LYS A N 1
ATOM 761 C CA . LYS A 1 93 ? 21.669 11.955 -0.585 1.00 91.00 93 LYS A CA 1
ATOM 762 C C . LYS A 1 93 ? 22.725 11.796 -1.655 1.00 91.00 93 LYS A C 1
ATOM 764 O O . LYS A 1 93 ? 22.688 10.785 -2.341 1.00 91.00 93 LYS A O 1
ATOM 769 N N . SER A 1 94 ? 23.651 12.742 -1.758 1.00 90.88 94 SER A N 1
ATOM 770 C CA . SER A 1 94 ? 24.742 12.727 -2.736 1.00 90.88 94 SER A CA 1
ATOM 771 C C . SER A 1 94 ? 25.776 11.622 -2.470 1.00 90.88 94 SER A C 1
ATOM 773 O O . SER A 1 94 ? 25.829 11.051 -1.380 1.00 90.88 94 SER A O 1
ATOM 775 N N . GLY A 1 95 ? 26.610 11.337 -3.477 1.00 93.81 95 GLY A N 1
ATOM 776 C CA . GLY A 1 95 ? 27.748 10.412 -3.371 1.00 93.81 95 GLY A CA 1
ATOM 777 C C . GLY A 1 95 ? 27.806 9.318 -4.440 1.00 93.81 95 GLY A C 1
ATOM 778 O O . GLY A 1 95 ? 28.761 8.548 -4.459 1.00 93.81 95 GLY A O 1
ATOM 779 N N . THR A 1 96 ? 26.815 9.242 -5.332 1.00 94.06 96 THR A N 1
ATOM 780 C CA . THR A 1 96 ? 26.810 8.257 -6.423 1.00 94.06 96 THR A CA 1
ATOM 781 C C . THR A 1 96 ? 27.781 8.667 -7.527 1.00 94.06 96 THR A C 1
ATOM 783 O O . THR A 1 96 ? 27.761 9.812 -7.976 1.00 94.06 96 THR A O 1
ATOM 786 N N . ILE A 1 97 ? 28.616 7.726 -7.969 1.00 95.25 97 ILE A N 1
ATOM 787 C CA . ILE A 1 97 ? 29.574 7.897 -9.066 1.00 95.25 97 ILE A CA 1
ATOM 788 C C . ILE A 1 97 ? 29.255 6.849 -10.134 1.00 95.25 97 ILE A C 1
ATOM 790 O O . ILE A 1 97 ? 29.126 5.668 -9.813 1.00 95.25 97 ILE A O 1
ATOM 794 N N . PHE A 1 98 ? 29.148 7.289 -11.389 1.00 94.88 98 PHE A N 1
ATOM 795 C CA . PHE A 1 98 ? 29.028 6.432 -12.569 1.00 94.88 98 PHE A CA 1
ATOM 796 C C . PHE A 1 98 ? 30.306 6.557 -13.403 1.00 94.88 98 PHE A C 1
ATOM 798 O O . PHE A 1 98 ? 30.764 7.671 -13.651 1.00 94.88 98 PHE A O 1
ATOM 805 N N . ASP A 1 99 ? 30.875 5.430 -13.826 1.00 96.50 99 ASP A N 1
ATOM 806 C CA . ASP A 1 99 ? 32.065 5.367 -14.681 1.00 96.50 99 ASP A CA 1
ATOM 807 C C . ASP A 1 99 ? 32.038 4.077 -15.525 1.00 96.50 99 ASP A C 1
ATOM 809 O O . ASP A 1 99 ? 31.280 3.157 -15.216 1.00 96.50 99 ASP A O 1
ATOM 813 N N . ASN A 1 100 ? 32.870 3.996 -16.568 1.00 96.00 100 ASN A N 1
ATOM 814 C CA . ASN A 1 100 ? 33.013 2.848 -17.478 1.00 96.00 100 ASN A CA 1
ATOM 815 C C . ASN A 1 100 ? 31.725 2.470 -18.232 1.00 96.00 100 ASN A C 1
ATOM 817 O O . ASN A 1 100 ? 31.351 1.301 -18.315 1.00 96.00 100 ASN A O 1
ATOM 821 N N . ILE A 1 101 ? 31.043 3.467 -18.799 1.00 94.69 101 ILE A N 1
ATOM 822 C CA . ILE A 1 101 ? 29.828 3.248 -19.592 1.00 94.69 101 ILE A CA 1
ATOM 823 C C . ILE A 1 101 ? 30.208 2.644 -20.952 1.00 94.69 101 ILE A C 1
ATOM 825 O O . ILE A 1 101 ? 30.885 3.286 -21.755 1.00 94.69 101 ILE A O 1
ATOM 829 N N . LEU A 1 102 ? 29.744 1.420 -21.213 1.00 95.62 102 LEU A N 1
ATOM 830 C CA . LEU A 1 102 ? 29.871 0.718 -22.491 1.00 95.62 102 LEU A CA 1
ATOM 831 C C . LEU A 1 102 ? 28.499 0.629 -23.167 1.00 95.62 102 LEU A C 1
ATOM 833 O O . LEU A 1 102 ? 27.522 0.251 -22.526 1.00 95.62 102 LEU A O 1
ATOM 837 N N . VAL A 1 103 ? 28.449 0.930 -24.465 1.00 92.50 103 VAL A N 1
ATOM 838 C CA . VAL A 1 103 ? 27.267 0.739 -25.316 1.00 92.50 103 VAL A CA 1
ATOM 839 C C . VAL A 1 103 ? 27.668 -0.174 -26.475 1.00 92.50 103 VAL A C 1
ATOM 841 O O . VAL A 1 103 ? 28.652 0.107 -27.158 1.00 92.50 103 VAL A O 1
ATOM 844 N N . THR A 1 104 ? 26.944 -1.276 -26.660 1.00 91.88 104 THR A N 1
ATOM 845 C CA . THR A 1 104 ? 27.177 -2.302 -27.694 1.00 91.88 104 THR A CA 1
ATOM 846 C C . THR A 1 104 ? 25.838 -2.873 -28.172 1.00 91.88 104 THR A C 1
ATOM 848 O O . THR A 1 104 ? 24.799 -2.494 -27.629 1.00 91.88 104 THR A O 1
ATOM 851 N N . ASP A 1 105 ? 25.883 -3.714 -29.207 1.00 85.81 105 ASP A N 1
ATOM 852 C CA . ASP A 1 105 ? 24.762 -4.425 -29.836 1.00 85.81 105 ASP A CA 1
ATOM 853 C C . ASP A 1 105 ? 24.064 -5.481 -28.958 1.00 85.8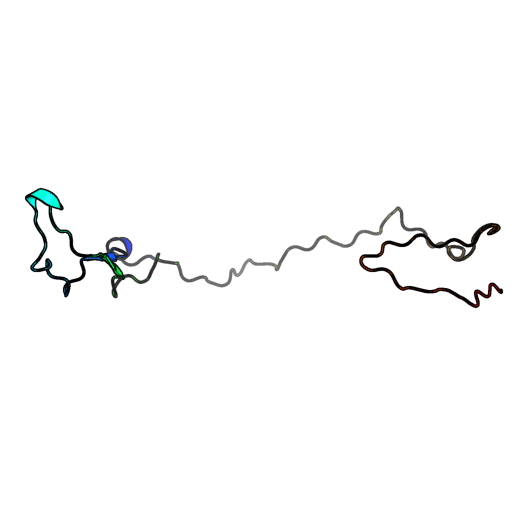1 105 ASP A C 1
ATOM 855 O O . ASP A 1 105 ? 24.703 -6.048 -28.040 1.00 85.81 105 ASP A O 1
#